Protein AF-D1JEN6-F1 (afdb_monomer)

Mean predicted aligned error: 8.98 Å

Nearest PDB structures (foldseek):
  3o2p-assembly3_E  TM=7.262E-01  e=7.238E-02  Saccharomyces cerevisiae
  8ij1-assembly1_A  TM=7.268E-01  e=1.536E-01  Homo sapiens
  5zuz-assembly1_A  TM=7.092E-01  e=3.045E-01  Bacillus subtilis subsp. subtilis str. 168
  6v9i-assembly1_C  TM=7.430E-01  e=4.916E-01  Streptococcus sp. 'group G'
  5y8t-assembly2_B  TM=6.153E-01  e=5.637E-01  Bacillus spizizenii str. W23

pLDDT: mean 80.5, std 15.4, range [41.97, 92.19]

Foldseek 3Di:
DAEDELVQLVVLLLVVLVVVQKDFLVVSSVVSCVVVVHHYPDDSVSNLVVQVVDQQWDDDPSTMIGGDPVNVVVVVVVVVVVVVVVPD

Structure (mmCIF, N/CA/C/O backbone):
data_AF-D1JEN6-F1
#
_entry.id   AF-D1JEN6-F1
#
loop_
_atom_site.group_PDB
_atom_site.id
_atom_site.type_symbol
_atom_site.label_atom_id
_atom_site.label_alt_id
_atom_site.label_comp_id
_atom_site.label_asym_id
_atom_site.label_entity_id
_atom_site.label_seq_id
_atom_site.pdbx_PDB_ins_code
_atom_site.Cartn_x
_atom_site.Cartn_y
_atom_site.Cartn_z
_atom_site.occupancy
_atom_site.B_iso_or_equiv
_atom_site.auth_seq_id
_atom_site.auth_comp_id
_atom_site.auth_asym_id
_atom_site.auth_atom_id
_atom_site.pdbx_PDB_model_num
ATOM 1 N N . MET A 1 1 ? 14.447 6.199 -16.601 1.00 62.28 1 MET A N 1
ATOM 2 C CA . MET A 1 1 ? 13.708 6.222 -15.324 1.00 62.28 1 MET A CA 1
ATOM 3 C C . MET A 1 1 ? 13.734 4.831 -14.721 1.00 62.28 1 MET A C 1
ATOM 5 O O . MET A 1 1 ? 13.798 3.873 -15.482 1.00 62.28 1 MET A O 1
ATOM 9 N N . LYS A 1 2 ? 13.764 4.712 -13.389 1.00 83.19 2 LYS A N 1
ATOM 10 C CA . LYS A 1 2 ? 13.538 3.422 -12.723 1.00 83.19 2 LYS A CA 1
ATOM 11 C C . LYS A 1 2 ? 12.031 3.192 -12.639 1.00 83.19 2 LYS A C 1
ATOM 13 O O . LYS A 1 2 ? 11.294 4.149 -12.430 1.00 83.19 2 LYS A O 1
ATOM 18 N N . THR A 1 3 ? 11.610 1.949 -12.807 1.00 88.25 3 THR A N 1
ATOM 19 C CA . THR A 1 3 ? 10.242 1.500 -12.541 1.00 88.25 3 THR A CA 1
ATOM 20 C C . THR A 1 3 ? 10.208 0.820 -11.188 1.00 88.25 3 THR A C 1
ATOM 22 O O . THR A 1 3 ? 11.104 0.025 -10.898 1.00 88.25 3 THR A O 1
ATOM 25 N N . ILE A 1 4 ? 9.192 1.107 -10.386 1.00 90.69 4 ILE A N 1
ATOM 26 C CA . ILE A 1 4 ? 8.961 0.376 -9.143 1.00 90.69 4 ILE A CA 1
ATOM 27 C C . ILE A 1 4 ? 8.177 -0.896 -9.444 1.00 90.69 4 ILE A C 1
ATOM 29 O O . ILE 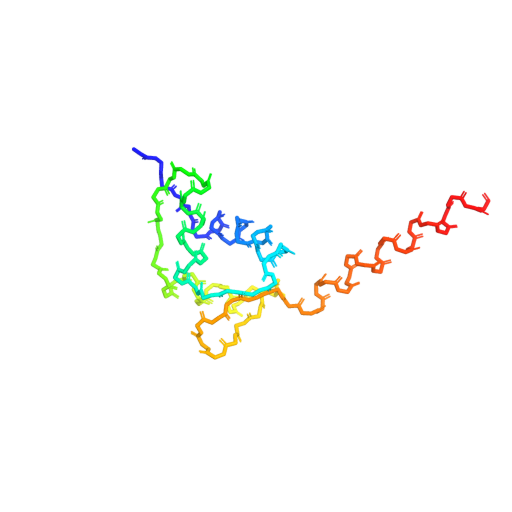A 1 4 ? 7.274 -0.902 -10.288 1.00 90.69 4 ILE A O 1
ATOM 33 N N . THR A 1 5 ? 8.512 -1.969 -8.746 1.00 92.19 5 THR A N 1
ATOM 34 C CA . THR A 1 5 ? 7.738 -3.211 -8.801 1.00 92.19 5 THR A CA 1
ATOM 35 C C . THR A 1 5 ? 6.485 -3.127 -7.926 1.00 92.19 5 THR A C 1
ATOM 37 O O . THR A 1 5 ? 6.361 -2.251 -7.071 1.00 92.19 5 THR A O 1
ATOM 40 N N . LEU A 1 6 ? 5.539 -4.048 -8.133 1.00 90.94 6 LEU A N 1
ATOM 41 C CA . LEU A 1 6 ? 4.315 -4.150 -7.329 1.00 90.94 6 LEU A CA 1
ATOM 42 C C . LEU A 1 6 ? 4.618 -4.337 -5.835 1.00 90.94 6 LEU A C 1
ATOM 44 O O . LEU A 1 6 ? 4.011 -3.681 -4.993 1.00 90.94 6 LEU A O 1
ATOM 48 N N . GLU A 1 7 ? 5.597 -5.185 -5.514 1.00 90.25 7 GLU A N 1
ATOM 49 C CA . GLU A 1 7 ? 6.039 -5.440 -4.140 1.00 90.25 7 GLU A CA 1
ATOM 50 C C . GLU A 1 7 ? 6.638 -4.183 -3.496 1.00 90.25 7 GLU A C 1
ATOM 52 O O . GLU A 1 7 ? 6.260 -3.819 -2.384 1.00 90.25 7 GLU A O 1
ATOM 57 N N . GLU A 1 8 ? 7.506 -3.465 -4.216 1.00 90.38 8 GLU A N 1
ATOM 58 C CA . GLU A 1 8 ? 8.052 -2.185 -3.746 1.00 90.38 8 GLU A CA 1
ATOM 59 C C . GLU A 1 8 ? 6.962 -1.123 -3.569 1.00 90.38 8 GLU A C 1
ATOM 61 O O . GLU A 1 8 ? 7.023 -0.325 -2.634 1.00 90.38 8 GLU A O 1
ATOM 66 N N . GLY A 1 9 ? 5.949 -1.127 -4.438 1.00 91.44 9 GLY A N 1
ATOM 67 C CA . GLY A 1 9 ? 4.782 -0.263 -4.309 1.00 91.44 9 GLY A CA 1
ATOM 68 C C . GLY A 1 9 ? 4.007 -0.529 -3.021 1.00 91.44 9 GLY A C 1
ATOM 69 O O . GLY A 1 9 ? 3.687 0.410 -2.295 1.00 91.44 9 GLY A O 1
AT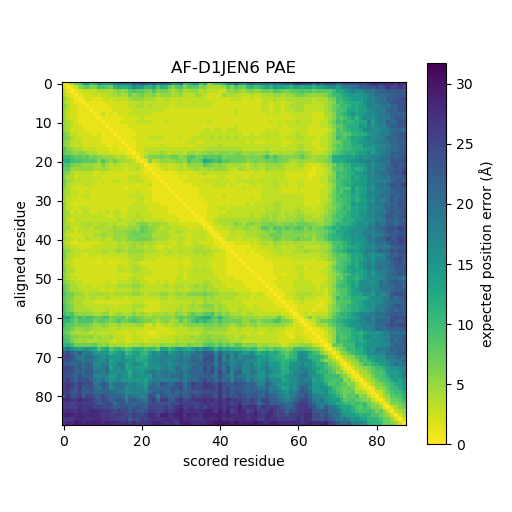OM 70 N N . LEU A 1 10 ? 3.738 -1.797 -2.700 1.00 91.19 10 LEU A N 1
ATOM 71 C CA . LEU A 1 10 ? 3.062 -2.182 -1.457 1.00 91.19 10 LEU A CA 1
ATOM 72 C C . LEU A 1 10 ? 3.891 -1.809 -0.222 1.00 91.19 10 LEU A C 1
ATOM 74 O O . LEU A 1 10 ? 3.352 -1.282 0.751 1.00 91.19 10 LEU A O 1
ATOM 78 N N . ASP A 1 11 ? 5.206 -2.013 -0.259 1.00 91.50 11 ASP A N 1
ATOM 79 C CA . ASP A 1 11 ? 6.078 -1.627 0.852 1.00 91.50 11 ASP A CA 1
ATOM 80 C C . ASP A 1 11 ? 6.155 -0.104 1.038 1.00 91.50 11 ASP A C 1
ATOM 82 O O . ASP A 1 11 ? 6.149 0.379 2.171 1.00 91.50 11 ASP A O 1
ATOM 86 N N . ALA A 1 12 ? 6.128 0.668 -0.053 1.00 90.88 12 ALA A N 1
ATOM 87 C CA . ALA A 1 12 ? 6.040 2.127 -0.010 1.00 90.88 12 ALA A CA 1
ATOM 88 C C . ALA A 1 12 ? 4.664 2.633 0.460 1.00 90.88 12 ALA A C 1
ATOM 90 O O . ALA A 1 12 ? 4.582 3.678 1.109 1.00 90.88 12 ALA A O 1
ATOM 91 N N . ALA A 1 13 ? 3.589 1.888 0.190 1.00 90.75 13 ALA A N 1
ATOM 92 C CA . ALA A 1 13 ? 2.238 2.223 0.629 1.00 90.75 13 ALA A CA 1
ATOM 93 C C . ALA A 1 13 ? 2.083 2.193 2.155 1.00 90.75 13 ALA A C 1
ATOM 95 O O . ALA A 1 13 ? 1.355 3.001 2.734 1.00 90.75 13 ALA A O 1
ATOM 96 N N . TYR A 1 14 ? 2.772 1.268 2.823 1.00 88.56 14 TYR A N 1
ATOM 97 C CA . TYR A 1 14 ? 2.660 1.064 4.266 1.00 88.56 14 TYR A CA 1
ATOM 98 C C . TYR A 1 14 ? 2.985 2.316 5.109 1.00 88.56 14 TYR A C 1
ATOM 100 O O . TYR A 1 14 ? 2.144 2.704 5.926 1.00 88.56 14 TYR A O 1
ATOM 108 N N . PRO A 1 15 ? 4.145 2.992 4.951 1.00 89.25 15 PRO A N 1
ATOM 109 C CA . PRO A 1 15 ? 4.439 4.216 5.694 1.00 89.25 15 PRO A CA 1
ATOM 110 C C . PRO A 1 15 ? 3.487 5.369 5.346 1.00 89.25 15 PRO A C 1
ATOM 112 O O . PRO A 1 15 ? 3.085 6.089 6.256 1.00 89.25 15 PRO A O 1
ATOM 115 N N . ILE A 1 16 ? 3.056 5.502 4.084 1.00 89.81 16 ILE A N 1
ATOM 116 C CA . ILE A 1 16 ? 2.095 6.540 3.661 1.00 89.81 16 ILE A CA 1
ATOM 117 C C . ILE A 1 16 ? 0.765 6.362 4.404 1.00 89.81 16 ILE A C 1
ATOM 119 O O . ILE A 1 16 ? 0.246 7.288 5.029 1.00 89.81 16 ILE A O 1
ATOM 123 N N . LEU A 1 17 ? 0.240 5.136 4.416 1.00 88.88 17 LEU A N 1
ATOM 124 C CA . LEU A 1 17 ? -1.010 4.811 5.101 1.00 88.88 17 LEU A CA 1
ATOM 125 C C . LEU A 1 17 ? -0.878 4.838 6.630 1.00 88.88 17 LEU A C 1
ATOM 127 O O . LEU A 1 17 ? -1.876 5.037 7.322 1.00 88.88 17 LEU A O 1
ATOM 131 N N . LYS A 1 18 ? 0.332 4.692 7.185 1.00 85.06 18 LYS A N 1
ATOM 132 C CA . LYS A 1 18 ? 0.582 4.882 8.624 1.00 85.06 18 LYS A CA 1
ATOM 133 C C . LYS A 1 18 ? 0.378 6.341 9.042 1.00 85.06 18 LYS A C 1
ATOM 135 O O . LYS A 1 18 ? -0.107 6.580 10.147 1.00 85.06 18 LYS A O 1
ATOM 140 N N . GLU A 1 19 ? 0.695 7.290 8.164 1.00 84.25 19 GLU A N 1
ATOM 141 C CA . GLU A 1 19 ? 0.486 8.726 8.388 1.00 84.25 19 GLU A CA 1
ATOM 142 C C . GLU A 1 19 ? -0.953 9.159 8.049 1.00 84.25 19 GLU A C 1
ATOM 144 O O . GLU A 1 19 ? -1.616 9.799 8.866 1.00 84.25 19 GLU A O 1
ATOM 149 N N . GLN A 1 20 ? -1.468 8.760 6.880 1.00 78.44 20 GLN A N 1
ATOM 150 C CA . GLN A 1 20 ? -2.755 9.226 6.333 1.00 78.44 20 GLN A CA 1
ATOM 151 C C . GLN A 1 20 ? -3.968 8.355 6.744 1.00 78.44 20 GLN A C 1
ATOM 153 O O . GLN A 1 20 ? -5.113 8.703 6.461 1.00 78.44 20 GLN A O 1
ATOM 158 N N . LYS A 1 21 ? -3.743 7.234 7.451 1.00 80.00 21 LYS A N 1
ATOM 159 C CA . LYS A 1 21 ? -4.707 6.182 7.864 1.00 80.00 21 LYS A CA 1
ATOM 160 C C . LYS A 1 21 ? -5.349 5.383 6.724 1.00 80.00 21 LYS A C 1
ATOM 162 O O . LYS A 1 21 ? -5.350 4.151 6.778 1.00 80.00 21 LYS A O 1
ATOM 167 N N . ALA A 1 22 ? -5.950 6.059 5.752 1.00 86.81 22 ALA A N 1
ATOM 168 C CA . ALA A 1 22 ? -6.582 5.455 4.585 1.00 86.81 22 ALA A CA 1
ATOM 169 C C . ALA A 1 22 ? -6.730 6.493 3.470 1.00 86.81 22 ALA A C 1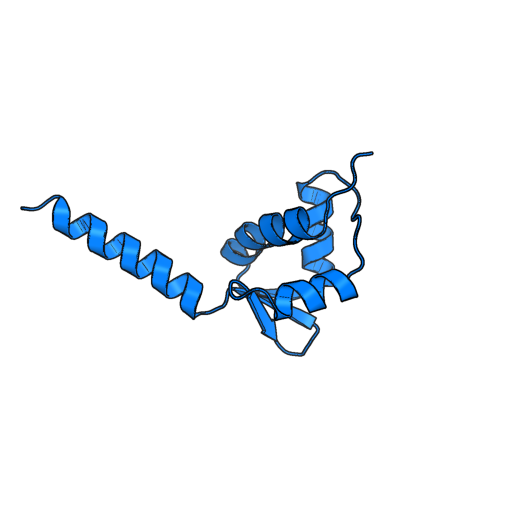
ATOM 171 O O . ALA A 1 22 ? -7.035 7.651 3.748 1.00 86.81 22 ALA A O 1
ATOM 172 N N . MET A 1 23 ? -6.567 6.077 2.218 1.00 91.81 23 MET A N 1
ATOM 173 C CA . MET A 1 23 ? -6.724 6.961 1.062 1.00 91.81 23 MET A CA 1
ATOM 174 C C . MET A 1 23 ? -7.156 6.183 -0.183 1.00 91.81 23 MET A C 1
ATOM 176 O O . MET A 1 23 ? -7.149 4.951 -0.188 1.00 91.81 23 MET A O 1
ATOM 180 N N . LEU A 1 24 ? -7.567 6.889 -1.236 1.00 92.06 24 LEU A N 1
ATOM 181 C CA . LEU A 1 24 ? -7.938 6.253 -2.499 1.00 92.06 24 LEU A CA 1
ATOM 182 C C . LEU A 1 24 ? -6.712 5.611 -3.156 1.00 92.06 24 LEU A C 1
ATOM 184 O O . LEU A 1 24 ? -5.614 6.156 -3.105 1.00 92.06 24 LEU A O 1
ATOM 188 N N . VAL A 1 25 ? -6.909 4.471 -3.818 1.00 90.94 25 VAL A N 1
ATOM 189 C CA . VAL A 1 25 ? -5.837 3.728 -4.500 1.00 90.94 25 VAL A CA 1
ATOM 190 C C . VAL A 1 25 ? -5.109 4.576 -5.547 1.00 90.94 25 VAL A C 1
ATOM 192 O O . VAL A 1 25 ? -3.902 4.428 -5.718 1.00 90.94 25 VAL A O 1
ATOM 195 N N . LEU A 1 26 ? -5.824 5.492 -6.209 1.00 90.75 26 LEU A N 1
ATOM 196 C CA . LEU A 1 26 ? -5.254 6.416 -7.190 1.00 90.75 26 LEU A CA 1
ATOM 197 C C . LEU A 1 26 ? -4.281 7.396 -6.529 1.00 90.75 26 LEU A C 1
ATOM 199 O O . LEU A 1 26 ? -3.131 7.476 -6.956 1.00 90.75 26 LEU A O 1
ATOM 203 N N . ASP A 1 27 ? -4.720 8.072 -5.464 1.00 91.62 27 ASP A N 1
ATOM 204 C CA . ASP A 1 27 ? -3.885 9.005 -4.700 1.00 91.62 27 ASP A CA 1
ATOM 205 C C . ASP A 1 27 ? -2.699 8.284 -4.046 1.00 91.62 27 ASP A C 1
ATOM 207 O O . ASP A 1 27 ? -1.579 8.785 -4.063 1.00 91.62 27 ASP A O 1
ATOM 211 N N . LEU A 1 28 ? -2.916 7.070 -3.528 1.00 91.44 28 LEU A N 1
ATOM 212 C CA . LEU A 1 28 ? -1.861 6.251 -2.935 1.00 91.44 28 LEU A CA 1
ATOM 213 C C . LEU A 1 28 ? -0.786 5.888 -3.962 1.00 91.44 28 LEU A C 1
ATOM 215 O O . LEU A 1 28 ? 0.400 6.077 -3.711 1.00 91.44 28 LEU A O 1
ATOM 219 N N . CYS A 1 29 ? -1.190 5.385 -5.129 1.00 90.81 29 CYS A N 1
ATOM 220 C CA . CYS A 1 29 ? -0.257 5.046 -6.200 1.00 90.81 29 CYS A CA 1
ATOM 221 C C . CYS A 1 29 ? 0.488 6.283 -6.709 1.00 90.81 29 CYS A C 1
ATOM 223 O O . CYS A 1 29 ? 1.677 6.184 -7.008 1.00 90.81 29 CYS A O 1
ATOM 225 N N . GLN A 1 30 ? -0.181 7.438 -6.766 1.00 91.19 30 GLN A N 1
ATOM 226 C CA . GLN A 1 30 ? 0.448 8.707 -7.115 1.00 91.19 30 GLN A CA 1
ATOM 227 C C . GLN A 1 30 ? 1.503 9.123 -6.076 1.00 91.19 30 GLN A C 1
ATOM 229 O O . GLN A 1 30 ? 2.648 9.383 -6.446 1.00 91.19 30 GLN A O 1
ATOM 234 N N . GLU A 1 31 ? 1.179 9.095 -4.781 1.00 92.00 31 GLU A N 1
ATOM 235 C CA . GLU A 1 31 ? 2.154 9.399 -3.725 1.00 92.00 31 GLU A CA 1
ATOM 236 C C . GLU A 1 31 ? 3.357 8.450 -3.763 1.00 92.00 31 GLU A C 1
ATOM 238 O O . GLU A 1 31 ? 4.494 8.876 -3.543 1.00 92.00 31 GLU A O 1
ATOM 243 N N . ILE A 1 32 ? 3.124 7.167 -4.049 1.00 91.44 32 ILE A N 1
ATOM 244 C CA . ILE A 1 32 ? 4.185 6.166 -4.153 1.00 91.44 32 ILE A CA 1
ATOM 245 C C . ILE A 1 32 ? 5.162 6.536 -5.275 1.00 91.44 32 ILE A C 1
ATOM 247 O O . ILE A 1 32 ? 6.366 6.587 -5.023 1.00 91.44 32 ILE A O 1
ATOM 251 N N . VAL A 1 33 ? 4.680 6.825 -6.491 1.00 91.12 33 VAL A N 1
ATOM 252 C CA . VAL A 1 33 ? 5.565 7.182 -7.619 1.00 91.12 33 VAL A CA 1
ATOM 253 C C . VAL A 1 33 ? 6.281 8.513 -7.389 1.00 91.12 33 VAL A C 1
ATOM 255 O O . VAL A 1 33 ? 7.464 8.641 -7.716 1.00 91.12 33 VAL A O 1
ATOM 258 N N . GLU A 1 34 ? 5.616 9.483 -6.754 1.00 90.75 34 GLU A N 1
ATOM 259 C CA . GLU A 1 34 ? 6.208 10.779 -6.411 1.00 90.75 34 GLU A CA 1
ATOM 260 C C . GLU A 1 34 ? 7.322 10.639 -5.365 1.00 90.75 34 GLU A C 1
ATOM 262 O O . GLU A 1 34 ? 8.421 11.176 -5.547 1.00 90.75 34 GLU A O 1
ATOM 267 N N . LYS A 1 35 ? 7.085 9.875 -4.290 1.00 88.75 35 LYS A N 1
ATOM 268 C CA . LYS A 1 35 ? 8.089 9.621 -3.244 1.00 88.75 35 LYS A CA 1
ATOM 269 C C . LYS A 1 35 ? 9.231 8.742 -3.750 1.00 88.75 35 LYS A C 1
ATOM 271 O O . LYS A 1 35 ? 10.390 9.015 -3.431 1.00 88.75 35 LYS A O 1
ATOM 276 N N . ALA A 1 36 ? 8.929 7.724 -4.554 1.00 86.50 36 ALA A N 1
ATOM 277 C CA . ALA A 1 36 ? 9.926 6.826 -5.132 1.00 86.50 36 ALA A CA 1
ATOM 278 C C . ALA A 1 36 ? 10.717 7.466 -6.288 1.00 86.50 36 ALA A C 1
ATOM 280 O O . ALA A 1 36 ? 11.774 6.950 -6.657 1.00 86.50 36 ALA A O 1
ATOM 281 N N . LYS A 1 37 ? 10.238 8.590 -6.847 1.00 87.94 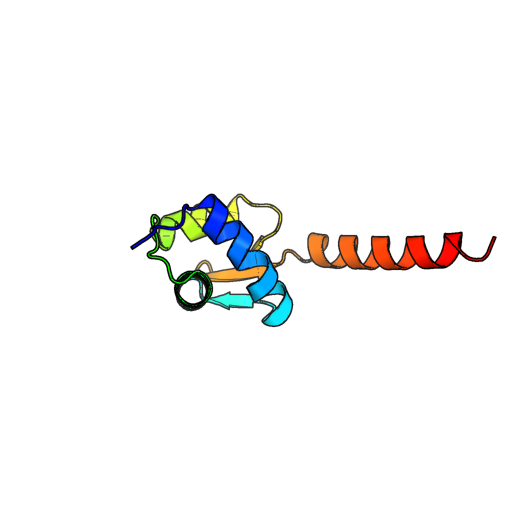37 LYS A N 1
ATOM 282 C CA . LYS A 1 37 ? 10.791 9.248 -8.047 1.00 87.94 37 LYS A CA 1
ATOM 283 C C . LYS A 1 37 ? 10.980 8.259 -9.202 1.00 87.94 37 LYS A C 1
ATOM 285 O O . LYS A 1 37 ? 12.010 8.261 -9.885 1.00 87.94 37 LYS A O 1
ATOM 290 N N . ALA A 1 38 ? 10.001 7.380 -9.369 1.00 88.06 38 ALA A N 1
ATOM 291 C CA . ALA A 1 38 ? 10.055 6.232 -10.255 1.00 88.06 38 ALA A CA 1
ATOM 292 C C . ALA A 1 38 ? 8.662 5.939 -10.818 1.00 88.06 38 ALA A C 1
ATOM 294 O O . ALA A 1 38 ? 7.658 6.189 -10.158 1.00 88.06 38 ALA A O 1
ATOM 295 N N . ASP A 1 39 ? 8.612 5.415 -12.038 1.00 87.56 39 ASP A N 1
ATOM 296 C CA . ASP A 1 39 ? 7.356 5.088 -12.711 1.00 87.56 39 ASP A CA 1
ATOM 297 C C . ASP A 1 39 ? 6.727 3.820 -12.119 1.00 87.56 39 ASP A C 1
ATOM 299 O O . ASP A 1 39 ? 7.433 2.895 -11.706 1.00 87.56 39 ASP A O 1
ATOM 303 N N . ALA A 1 40 ? 5.396 3.749 -12.101 1.00 88.44 40 ALA A N 1
ATOM 304 C CA . ALA A 1 40 ? 4.688 2.547 -11.677 1.00 88.44 40 ALA A CA 1
ATOM 305 C C . ALA A 1 40 ? 4.853 1.439 -12.727 1.00 88.44 40 ALA A C 1
ATOM 307 O O . ALA A 1 40 ? 4.380 1.562 -13.855 1.00 88.44 40 ALA A O 1
ATOM 308 N N . GLY A 1 41 ? 5.500 0.335 -12.347 1.00 90.44 41 GLY A N 1
ATOM 309 C CA . GLY A 1 41 ? 5.562 -0.889 -13.150 1.00 90.44 41 GLY A CA 1
ATOM 310 C C . GLY A 1 41 ? 4.315 -1.771 -13.025 1.00 90.44 41 GLY A C 1
ATOM 311 O O . GLY A 1 41 ? 4.359 -2.930 -13.420 1.00 90.44 41 GLY A O 1
ATOM 312 N N . PHE A 1 42 ? 3.238 -1.249 -12.438 1.00 89.38 42 PHE A N 1
ATOM 313 C CA . PHE A 1 42 ? 1.988 -1.948 -12.157 1.00 89.38 42 PHE A CA 1
ATOM 314 C C . PHE A 1 42 ? 0.792 -1.030 -12.419 1.00 89.38 42 PHE A C 1
ATOM 316 O O . PHE A 1 42 ? 0.895 0.196 -12.342 1.00 89.38 42 PHE A O 1
ATOM 323 N N . SER A 1 43 ? -0.363 -1.623 -12.699 1.00 89.25 43 SER A N 1
ATOM 324 C CA . SER A 1 43 ? -1.633 -0.905 -12.794 1.00 89.25 43 SER A CA 1
ATOM 325 C C . SER A 1 43 ? -2.301 -0.723 -11.427 1.00 89.25 43 SER A C 1
ATOM 327 O O . SER A 1 43 ? -2.063 -1.477 -10.483 1.00 89.25 43 SER A O 1
ATOM 329 N N . TYR A 1 44 ? -3.219 0.243 -11.329 1.00 87.56 44 TYR A N 1
ATOM 330 C CA . TYR A 1 44 ? -4.026 0.445 -10.118 1.00 87.56 44 TYR A CA 1
ATOM 331 C C . TYR A 1 44 ? -4.835 -0.802 -9.730 1.00 87.56 44 TYR A C 1
ATOM 333 O O . TYR A 1 44 ? -5.037 -1.060 -8.547 1.00 87.56 44 TYR A O 1
ATOM 341 N N . ALA A 1 45 ? -5.288 -1.579 -10.719 1.00 89.50 45 ALA A N 1
ATOM 342 C CA . ALA A 1 45 ? -6.037 -2.811 -10.490 1.00 89.50 45 ALA A CA 1
ATOM 343 C C . ALA A 1 45 ? -5.146 -3.919 -9.911 1.00 89.50 45 ALA A C 1
ATOM 345 O O . ALA A 1 45 ? -5.555 -4.586 -8.967 1.00 89.50 45 ALA A O 1
ATOM 346 N N . GLU A 1 46 ? -3.922 -4.079 -10.427 1.00 91.38 46 GLU A N 1
ATOM 347 C CA . GLU A 1 46 ? -2.940 -5.025 -9.875 1.00 91.38 46 GLU A CA 1
ATOM 348 C C . GLU A 1 46 ? -2.536 -4.649 -8.452 1.00 91.38 46 GLU A C 1
ATOM 350 O O . GLU A 1 46 ? -2.444 -5.517 -7.588 1.00 91.38 46 GLU A O 1
ATOM 355 N N . PHE A 1 47 ? -2.352 -3.353 -8.190 1.00 91.75 47 PHE A N 1
ATOM 356 C CA . PHE A 1 47 ? -2.095 -2.866 -6.841 1.00 91.75 47 PHE A CA 1
ATOM 357 C C . PHE A 1 47 ? -3.248 -3.198 -5.894 1.00 91.75 47 PHE A C 1
ATOM 359 O O . PHE A 1 47 ? -3.012 -3.703 -4.801 1.00 91.75 47 PHE A O 1
ATOM 366 N N . LEU A 1 48 ? -4.490 -2.939 -6.308 1.00 91.06 48 LEU A N 1
ATOM 367 C CA . LEU A 1 48 ? -5.666 -3.205 -5.485 1.00 91.06 48 LEU A CA 1
ATOM 368 C C . LEU A 1 48 ? -5.835 -4.706 -5.196 1.00 91.06 48 LEU A C 1
ATOM 370 O O . LEU A 1 48 ? -6.053 -5.077 -4.047 1.00 91.06 48 LEU A O 1
ATOM 374 N N . ASP A 1 49 ? -5.690 -5.560 -6.212 1.00 91.25 49 ASP A N 1
ATOM 375 C CA . ASP A 1 49 ? -5.782 -7.020 -6.079 1.00 91.25 49 ASP A CA 1
ATOM 376 C C . ASP A 1 49 ? -4.687 -7.579 -5.153 1.00 91.25 49 ASP A C 1
ATOM 378 O O . ASP A 1 49 ? -4.947 -8.441 -4.310 1.00 91.25 49 ASP A O 1
ATOM 382 N N . ALA A 1 50 ? -3.469 -7.042 -5.245 1.00 92.00 50 ALA A N 1
ATOM 383 C CA . ALA A 1 50 ? -2.378 -7.430 -4.361 1.00 92.00 50 ALA A CA 1
ATOM 384 C C . ALA A 1 50 ? -2.568 -6.903 -2.930 1.00 92.00 50 ALA A C 1
ATOM 386 O O . ALA A 1 50 ? -2.345 -7.640 -1.971 1.00 92.00 50 ALA A O 1
ATOM 387 N N . ALA A 1 51 ? -3.038 -5.663 -2.775 1.00 90.31 51 ALA A N 1
ATOM 388 C CA . ALA A 1 51 ? -3.346 -5.072 -1.477 1.00 90.31 51 ALA A CA 1
ATOM 389 C C . ALA A 1 51 ? -4.518 -5.782 -0.777 1.00 90.31 51 ALA A C 1
ATOM 391 O O . ALA A 1 51 ? -4.514 -5.887 0.444 1.00 90.31 51 ALA A O 1
ATOM 392 N N . GLU A 1 52 ? -5.493 -6.316 -1.519 1.00 90.06 52 GLU A N 1
ATOM 393 C CA . GLU A 1 52 ? -6.585 -7.126 -0.959 1.00 90.06 52 GLU A CA 1
ATOM 394 C C . GLU A 1 52 ? -6.084 -8.463 -0.384 1.00 90.06 52 GLU A C 1
ATOM 396 O O . GLU A 1 52 ? -6.589 -8.940 0.634 1.00 90.06 52 GLU A O 1
ATOM 401 N N . LYS A 1 53 ? -5.062 -9.057 -1.009 1.00 90.44 53 LYS A N 1
ATOM 402 C CA . LYS A 1 53 ? -4.431 -10.311 -0.558 1.00 90.44 53 LYS A CA 1
ATOM 403 C C . LYS A 1 53 ? -3.419 -10.101 0.567 1.00 90.44 53 LYS A C 1
ATOM 405 O O . LYS A 1 53 ? -3.074 -11.051 1.273 1.00 90.44 53 LYS A O 1
ATOM 410 N N . ASP A 1 54 ? -2.926 -8.881 0.735 1.00 88.25 54 ASP A N 1
ATOM 411 C CA . ASP A 1 54 ? -1.927 -8.546 1.737 1.00 88.25 54 ASP A CA 1
ATOM 412 C C . ASP A 1 54 ? -2.589 -8.204 3.079 1.00 88.25 54 ASP A C 1
ATOM 414 O O . ASP A 1 54 ? -3.280 -7.202 3.251 1.00 88.25 54 ASP A O 1
ATOM 418 N N . SER A 1 55 ? -2.314 -9.044 4.079 1.00 86.06 55 SER A N 1
ATOM 419 C CA . SER A 1 55 ? -2.855 -8.926 5.440 1.00 86.06 55 SER A CA 1
ATOM 420 C C . SER A 1 55 ? -2.540 -7.609 6.170 1.00 86.06 55 SER A C 1
ATOM 422 O O . SER A 1 55 ? -3.136 -7.336 7.217 1.00 86.06 55 SER A O 1
ATOM 424 N N . ARG A 1 56 ? -1.593 -6.805 5.667 1.00 87.00 56 ARG A N 1
ATOM 425 C CA . ARG A 1 56 ? -1.258 -5.481 6.211 1.00 87.00 56 ARG A CA 1
ATOM 426 C C . ARG A 1 56 ? -2.314 -4.438 5.864 1.00 87.00 56 ARG A C 1
ATOM 428 O O . ARG A 1 56 ? -2.494 -3.488 6.632 1.00 87.00 56 ARG A O 1
ATOM 435 N N . PHE A 1 57 ? -3.006 -4.605 4.742 1.00 90.19 57 PHE A N 1
ATOM 436 C CA . PHE A 1 57 ? -3.952 -3.628 4.228 1.00 90.19 57 PHE A CA 1
ATOM 437 C C . PHE A 1 57 ? -5.396 -4.083 4.427 1.00 90.19 57 PHE A C 1
ATOM 439 O O . PHE A 1 57 ? -5.709 -5.253 4.630 1.00 90.19 57 PHE A O 1
ATOM 446 N N . GLN A 1 58 ? -6.294 -3.109 4.418 1.00 89.88 58 GLN A N 1
ATOM 447 C CA . GLN A 1 58 ? -7.728 -3.316 4.327 1.00 89.88 58 GLN A CA 1
ATOM 448 C C . GLN A 1 58 ? -8.245 -2.466 3.170 1.00 89.88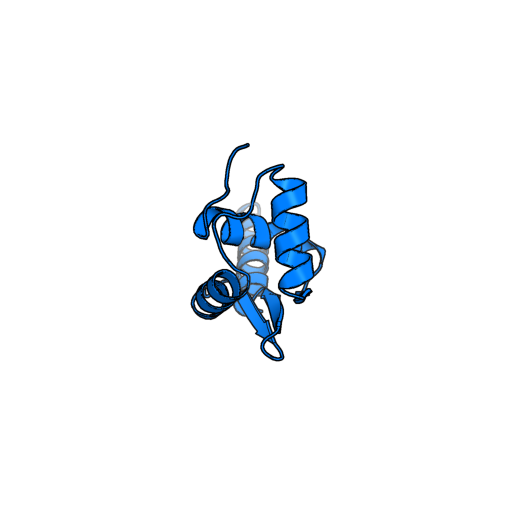 58 GLN A C 1
ATOM 450 O O . GLN A 1 58 ? -7.941 -1.273 3.087 1.00 89.88 58 GLN A O 1
ATOM 455 N N . ILE A 1 59 ? -9.032 -3.078 2.290 1.00 88.62 59 ILE A N 1
ATOM 456 C CA . ILE A 1 59 ? -9.712 -2.378 1.204 1.00 88.62 59 ILE A CA 1
ATOM 457 C C . ILE A 1 59 ? -11.133 -2.046 1.663 1.00 88.62 59 ILE A C 1
ATOM 459 O O . ILE A 1 59 ? -11.887 -2.917 2.096 1.00 88.62 59 ILE A O 1
ATOM 463 N N . VAL A 1 60 ? -11.509 -0.773 1.574 1.00 85.00 60 VAL A N 1
ATOM 464 C CA . VAL A 1 60 ? -12.844 -0.260 1.891 1.00 85.00 60 VAL A CA 1
ATOM 465 C C . VAL A 1 60 ? -13.464 0.297 0.615 1.00 85.00 60 VAL A C 1
ATOM 467 O O . VAL A 1 60 ? -12.801 0.973 -0.171 1.00 85.00 60 VAL A O 1
ATOM 470 N N . ALA A 1 61 ? -14.748 0.007 0.395 1.00 81.75 61 ALA A N 1
ATOM 471 C CA . ALA A 1 61 ? -15.498 0.488 -0.769 1.00 81.75 61 ALA A CA 1
ATOM 472 C C . ALA A 1 61 ? -14.807 0.206 -2.125 1.00 81.75 61 ALA A C 1
ATOM 474 O O . ALA A 1 61 ? -14.934 0.996 -3.054 1.00 81.75 61 ALA A O 1
ATOM 475 N N . SER A 1 62 ? -14.048 -0.896 -2.222 1.00 82.19 62 SER A N 1
ATOM 476 C CA . SER A 1 62 ? -13.318 -1.352 -3.423 1.00 82.19 62 SER A CA 1
ATOM 477 C C . SER A 1 62 ? -12.294 -0.368 -4.013 1.00 82.19 62 SER A C 1
ATO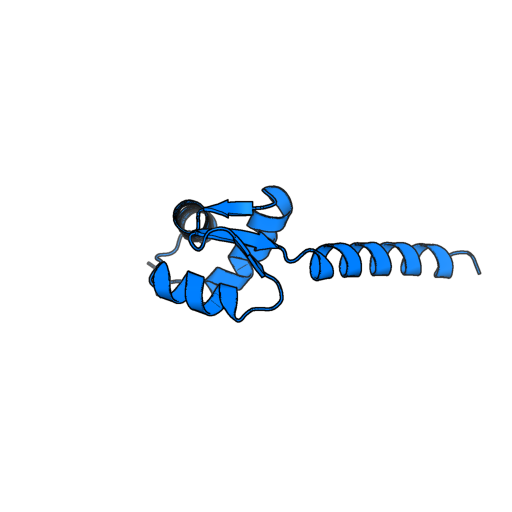M 479 O O . SER A 1 62 ? -11.800 -0.592 -5.114 1.00 82.19 62 SER A O 1
ATOM 481 N N . GLN A 1 63 ? -11.995 0.736 -3.324 1.00 86.12 63 GLN A N 1
ATOM 482 C CA . GLN A 1 63 ? -11.197 1.843 -3.874 1.00 86.12 63 GLN A CA 1
ATOM 483 C C . GLN A 1 63 ? -10.313 2.523 -2.831 1.00 86.12 63 GLN A C 1
ATOM 485 O O . GLN A 1 63 ? -9.338 3.178 -3.190 1.00 86.12 63 GLN A O 1
ATOM 490 N N . ILE A 1 64 ? -10.656 2.399 -1.548 1.00 87.62 64 ILE A N 1
ATOM 491 C CA . ILE A 1 64 ? -9.936 3.025 -0.444 1.00 87.62 64 ILE A CA 1
ATOM 492 C C . ILE A 1 64 ? -9.038 1.970 0.188 1.00 87.62 64 ILE A C 1
ATOM 494 O O . ILE A 1 64 ? -9.523 0.949 0.668 1.00 87.62 64 ILE A O 1
ATOM 498 N N . VAL A 1 65 ? -7.738 2.232 0.220 1.00 90.19 65 VAL A N 1
ATOM 499 C CA . VAL A 1 65 ? -6.740 1.377 0.861 1.00 90.19 65 VAL A CA 1
ATOM 500 C C . VAL A 1 65 ? -6.393 1.989 2.210 1.00 90.19 65 VAL A C 1
ATOM 502 O O . VAL A 1 65 ? -6.096 3.178 2.308 1.00 90.19 65 VAL A O 1
ATOM 505 N N . GLY A 1 66 ? -6.441 1.190 3.267 1.00 90.19 66 GLY A N 1
ATOM 506 C CA . GLY A 1 66 ? -5.987 1.575 4.600 1.00 90.19 66 GLY A CA 1
ATOM 507 C C . GLY A 1 66 ? -5.173 0.467 5.248 1.00 90.19 66 GLY A C 1
ATOM 508 O O . GLY A 1 66 ? -5.039 -0.620 4.693 1.00 90.19 66 GLY A O 1
ATOM 509 N N . LEU A 1 67 ? -4.652 0.716 6.446 1.00 89.06 67 LEU A N 1
ATOM 510 C CA . LEU A 1 67 ? -3.999 -0.332 7.236 1.00 89.06 67 LEU A CA 1
ATOM 511 C C . LEU A 1 67 ? -5.036 -1.185 7.972 1.00 89.06 67 LEU A C 1
ATOM 513 O O . LEU A 1 67 ? -5.972 -0.653 8.574 1.00 89.06 67 LEU A O 1
ATOM 517 N N . ALA A 1 68 ? -4.859 -2.506 7.971 1.00 82.44 68 ALA A N 1
ATOM 518 C CA . ALA A 1 68 ? -5.705 -3.410 8.739 1.00 82.44 68 ALA A CA 1
ATOM 519 C C . ALA A 1 68 ? -5.562 -3.126 10.247 1.00 82.44 68 ALA A C 1
ATOM 521 O O . ALA A 1 68 ? -4.451 -3.068 10.784 1.00 82.44 68 ALA A O 1
ATOM 522 N N . LYS A 1 69 ? -6.689 -2.988 10.965 1.00 68.38 69 LYS A N 1
ATOM 523 C CA . LYS A 1 69 ? -6.709 -2.677 12.415 1.00 68.38 69 LYS A CA 1
ATOM 524 C C . LYS A 1 69 ? -5.875 -3.651 13.256 1.00 68.38 69 LYS A C 1
ATOM 526 O O . LYS A 1 69 ? -5.231 -3.238 14.216 1.00 68.38 69 LYS A O 1
ATOM 531 N N . THR A 1 70 ? -5.827 -4.926 12.870 1.00 58.25 70 THR A N 1
ATOM 532 C CA . THR A 1 70 ? -5.031 -5.964 13.546 1.00 58.25 70 THR A CA 1
ATOM 533 C C . THR A 1 70 ? -3.523 -5.693 13.476 1.00 58.25 70 THR A C 1
ATOM 535 O O . THR A 1 70 ? -2.780 -6.138 14.348 1.00 58.25 70 THR A O 1
ATOM 538 N N . HIS A 1 71 ? -3.058 -4.956 12.464 1.00 54.38 71 HIS A N 1
ATOM 539 C CA . HIS A 1 71 ? -1.651 -4.593 12.306 1.00 54.38 71 HIS A CA 1
ATOM 540 C C . HIS A 1 71 ? -1.271 -3.366 13.154 1.00 54.38 71 HIS A C 1
ATOM 542 O O . HIS A 1 71 ? -0.203 -3.358 13.765 1.00 54.38 71 HIS A O 1
ATOM 548 N N . GLN A 1 72 ? -2.166 -2.373 13.279 1.00 52.72 72 GLN A N 1
ATOM 549 C CA . GLN A 1 72 ? -1.957 -1.234 14.190 1.00 52.72 72 GLN A CA 1
ATOM 550 C C . GLN A 1 72 ? -1.893 -1.670 15.662 1.00 52.72 72 GLN A C 1
ATOM 552 O O . GLN A 1 72 ? -1.056 -1.168 16.412 1.00 52.72 72 GLN A O 1
ATOM 557 N N . ASP A 1 73 ? -2.726 -2.631 16.070 1.00 52.00 73 ASP A N 1
ATOM 558 C CA . ASP A 1 73 ? -2.776 -3.093 17.462 1.00 52.00 73 ASP A CA 1
ATOM 559 C C . ASP A 1 73 ? -1.543 -3.932 17.848 1.00 52.00 73 ASP A C 1
ATOM 561 O O . ASP A 1 73 ? -1.013 -3.797 18.949 1.00 52.00 73 ASP A O 1
ATOM 565 N N . LYS A 1 74 ? -1.002 -4.741 16.922 1.00 51.78 74 LYS A N 1
ATOM 566 C CA . LYS A 1 74 ? 0.214 -5.542 17.166 1.00 51.78 74 LYS A CA 1
ATOM 567 C C . LYS A 1 74 ? 1.463 -4.687 17.401 1.00 51.78 74 LYS A C 1
ATOM 569 O O . LYS A 1 74 ? 2.275 -5.031 18.258 1.00 51.78 74 LYS A O 1
ATOM 574 N N . GLU A 1 75 ? 1.620 -3.584 16.669 1.00 52.25 75 GLU A N 1
ATOM 575 C CA . GLU A 1 75 ?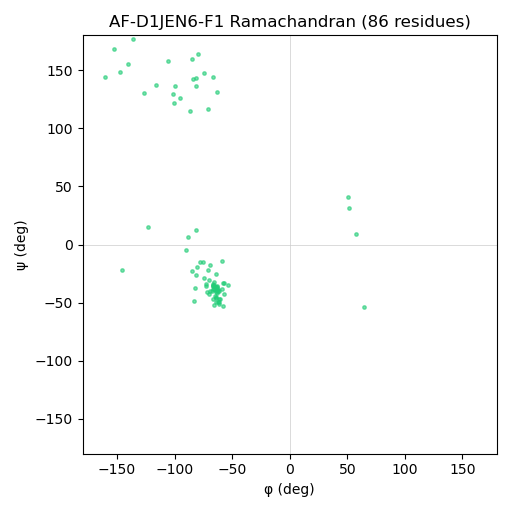 2.721 -2.629 16.885 1.00 52.25 75 GLU A CA 1
ATOM 576 C C . GLU A 1 75 ? 2.573 -1.909 18.237 1.00 52.25 75 GLU A C 1
ATOM 578 O O . GLU A 1 75 ? 3.550 -1.759 18.973 1.00 52.25 75 GLU A O 1
ATOM 583 N N 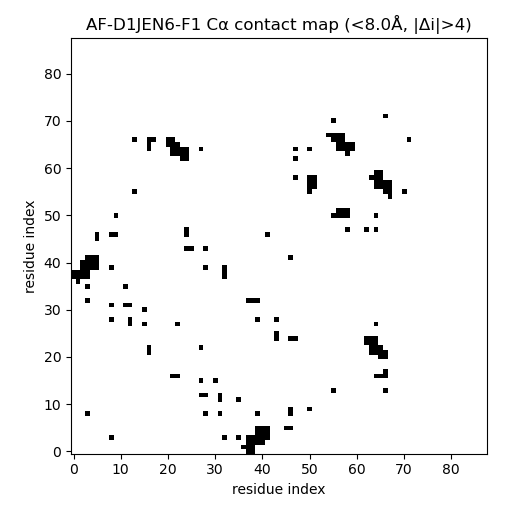. PHE A 1 76 ? 1.345 -1.530 18.609 1.00 55.06 76 PHE A N 1
ATOM 584 C CA . PHE A 1 76 ? 1.061 -0.905 19.903 1.00 55.06 76 PHE A CA 1
ATOM 585 C C . PHE A 1 76 ? 1.323 -1.861 21.081 1.00 55.06 76 PHE A C 1
ATOM 587 O O . PHE A 1 76 ? 1.992 -1.489 22.047 1.00 55.06 76 PHE A O 1
ATOM 594 N N . GLN A 1 77 ? 0.885 -3.121 20.981 1.00 52.03 77 GLN A N 1
ATOM 595 C CA . GLN A 1 77 ? 1.113 -4.137 22.016 1.00 52.03 77 GLN A CA 1
ATOM 596 C C . GLN A 1 77 ? 2.599 -4.499 22.178 1.00 52.03 77 GLN A C 1
ATOM 598 O O . GLN A 1 77 ? 3.069 -4.643 23.309 1.00 52.03 77 GLN A O 1
ATOM 603 N N . LYS A 1 78 ? 3.375 -4.577 21.085 1.00 52.72 78 LYS A N 1
ATOM 604 C CA . LYS A 1 78 ? 4.840 -4.755 21.163 1.00 52.72 78 LYS A CA 1
ATOM 605 C C . LYS A 1 78 ? 5.533 -3.582 21.860 1.00 52.72 78 LYS A C 1
ATOM 607 O O . LYS A 1 78 ? 6.465 -3.799 22.632 1.00 52.72 78 LYS A O 1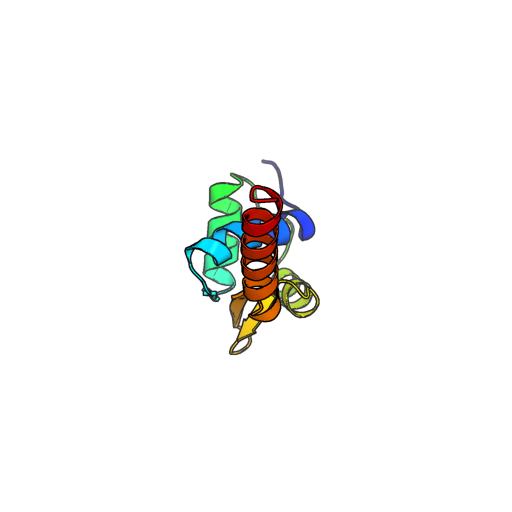
ATOM 612 N N . GLY A 1 79 ? 5.067 -2.355 21.622 1.00 54.03 79 GLY A N 1
ATOM 613 C CA . GLY A 1 79 ? 5.575 -1.162 22.299 1.00 54.03 79 GLY A CA 1
ATOM 614 C C . GLY A 1 79 ? 5.368 -1.205 23.814 1.00 54.03 79 GLY A C 1
ATOM 615 O O . GLY A 1 79 ? 6.278 -0.842 24.552 1.00 54.03 79 GLY A O 1
ATOM 616 N N . LEU A 1 80 ? 4.215 -1.704 24.276 1.00 54.81 80 LEU A N 1
ATOM 617 C CA . LEU A 1 80 ? 3.876 -1.814 25.700 1.00 54.81 80 LEU A CA 1
ATOM 618 C C . LEU A 1 80 ? 4.641 -2.928 26.435 1.00 54.81 80 LEU A C 1
ATOM 620 O O . LEU A 1 80 ? 5.004 -2.750 27.598 1.00 54.81 80 LEU A O 1
ATOM 624 N N . LEU A 1 81 ? 4.934 -4.050 25.772 1.00 55.31 81 LEU A N 1
ATOM 625 C CA . LEU A 1 81 ? 5.720 -5.141 26.367 1.00 55.31 81 LEU A CA 1
ATOM 626 C C . LEU A 1 81 ? 7.178 -4.723 26.637 1.00 55.31 81 LEU A C 1
ATOM 628 O O . LEU A 1 81 ? 7.710 -5.016 27.706 1.00 55.31 81 LEU A O 1
ATOM 632 N N . ASN A 1 82 ? 7.789 -3.937 25.743 1.00 53.38 82 ASN A N 1
ATOM 633 C CA . ASN A 1 82 ? 9.172 -3.465 25.908 1.00 53.38 82 ASN A CA 1
ATOM 634 C C . ASN A 1 82 ? 9.374 -2.451 27.049 1.00 53.38 82 ASN A C 1
ATOM 636 O O . ASN A 1 82 ? 10.509 -2.219 27.470 1.00 53.38 82 ASN A O 1
ATOM 640 N N . ILE A 1 83 ? 8.309 -1.820 27.553 1.00 57.09 83 ILE A N 1
ATOM 641 C CA . ILE A 1 83 ? 8.411 -0.858 28.664 1.00 57.09 83 ILE A CA 1
ATOM 642 C C . ILE A 1 83 ? 8.484 -1.578 30.016 1.00 57.09 83 ILE A C 1
ATOM 644 O O . ILE A 1 83 ? 9.070 -1.047 30.960 1.00 57.09 83 ILE A O 1
ATOM 648 N N . ASN A 1 84 ? 7.927 -2.790 30.111 1.00 49.50 84 ASN A N 1
ATOM 649 C CA . ASN A 1 84 ? 7.893 -3.549 31.361 1.00 49.50 84 ASN A CA 1
ATOM 650 C C . ASN A 1 84 ? 9.165 -4.371 31.625 1.00 49.50 84 ASN A C 1
ATOM 652 O O . ASN A 1 84 ? 9.463 -4.624 32.787 1.00 49.50 84 ASN A O 1
ATOM 656 N N . GLU A 1 85 ? 9.964 -4.724 30.611 1.00 51.53 85 GLU A N 1
ATOM 657 C CA . GLU A 1 85 ? 11.231 -5.451 30.833 1.00 51.53 85 GLU A CA 1
ATOM 658 C C . GLU A 1 85 ? 12.387 -4.567 31.333 1.00 51.53 85 GLU A C 1
ATOM 660 O O . GLU A 1 85 ? 13.368 -5.079 31.861 1.00 51.53 85 GLU A O 1
ATOM 665 N N . LYS A 1 86 ? 12.288 -3.234 31.243 1.00 51.09 86 LYS A N 1
ATOM 666 C CA . LYS A 1 86 ? 13.313 -2.312 31.781 1.00 51.09 86 LYS A CA 1
ATOM 667 C C . LYS A 1 86 ? 13.105 -1.909 33.247 1.00 51.09 86 LYS A C 1
ATOM 669 O O . LYS A 1 86 ? 13.812 -1.031 33.739 1.00 51.09 86 LYS A O 1
ATOM 674 N N . LYS A 1 87 ? 12.133 -2.513 33.936 1.00 48.53 87 LYS A N 1
ATOM 675 C CA . LYS A 1 87 ? 11.809 -2.236 35.348 1.00 48.53 87 LYS A CA 1
ATOM 676 C C . LYS A 1 87 ? 11.872 -3.468 36.265 1.00 48.53 87 LYS A C 1
ATOM 678 O O . LYS A 1 87 ? 11.352 -3.396 37.376 1.00 48.53 87 LYS A O 1
ATOM 683 N N . GLY A 1 88 ? 12.488 -4.560 35.806 1.00 41.97 88 GLY A N 1
ATOM 684 C CA . GLY A 1 88 ? 12.836 -5.721 36.634 1.00 41.97 88 GLY A CA 1
ATOM 685 C C . GLY A 1 88 ? 14.230 -5.590 37.220 1.00 41.97 88 GLY A C 1
ATOM 686 O O . GLY A 1 88 ? 15.146 -5.276 36.429 1.00 41.97 88 GLY A O 1
#

Solvent-accessible surface area (backbone atoms only — not comparable to full-atom values): 5022 Å² total; per-residue (Å²): 133,55,65,40,50,61,69,57,47,54,61,51,43,51,63,53,28,69,75,62,47,51,46,43,48,67,60,49,53,49,51,39,30,63,74,65,69,25,46,73,65,57,52,75,66,57,50,50,58,50,40,64,73,32,79,61,36,35,68,44,92,91,46,31,42,24,56,22,69,74,53,60,50,53,57,52,51,55,56,57,55,64,63,60,69,78,74,117

Secondary structure (DSSP, 8-state):
-PEEPHHHHHHHHHHHHHHHSEEEHHHHHHHHHHHHTSEESS-HHHHHHHHHH-TTEEEETTTEEEE-HHHHHHHHHHHHHHHHGGG-

Radius of gyration: 15.26 Å; Cα contacts (8 Å, |Δi|>4): 102; chains: 1; bounding box: 29×21×52 Å

Sequence (88 aa):
MKTITLEEGLDAAYPILKEQKAMLVLDLCQEIVEKAKADAGFSYAEFLDAAEKDSRFQIVASQIVGLAKTHQDKEFQKGLLNINEKKG